Protein AF-A0A161MQ52-F1 (afdb_monomer)

Radius of gyration: 21.61 Å; Cα contacts (8 Å, |Δi|>4): 75; chains: 1; bounding box: 38×45×56 Å

Structure (mmCIF, N/CA/C/O backbone):
data_AF-A0A161MQ52-F1
#
_entry.id   AF-A0A161MQ52-F1
#
loop_
_atom_site.group_PDB
_atom_site.id
_atom_site.type_symbol
_atom_site.label_atom_id
_atom_site.label_alt_id
_atom_site.label_comp_id
_atom_site.label_asym_id
_atom_site.label_entity_id
_atom_site.label_seq_id
_atom_site.pdbx_PDB_ins_code
_atom_site.Cartn_x
_atom_site.Cartn_y
_atom_site.Cartn_z
_atom_site.occupancy
_atom_site.B_iso_or_equiv
_atom_site.auth_seq_id
_atom_site.auth_comp_id
_atom_site.auth_asym_id
_atom_site.auth_atom_id
_atom_site.pdbx_PDB_model_num
ATOM 1 N N . ILE A 1 1 ? -13.058 -2.130 0.588 1.00 92.75 1 ILE A N 1
ATOM 2 C CA . ILE A 1 1 ? -12.353 -2.528 1.833 1.00 92.75 1 ILE A CA 1
ATOM 3 C C . ILE A 1 1 ? -13.067 -1.814 2.956 1.00 92.75 1 ILE A C 1
ATOM 5 O O . ILE A 1 1 ? -13.230 -0.607 2.853 1.00 92.75 1 ILE A O 1
ATOM 9 N N . GLU A 1 2 ? -13.525 -2.539 3.969 1.00 89.69 2 GLU A N 1
ATOM 10 C CA . GLU A 1 2 ? -14.361 -1.979 5.031 1.00 89.69 2 GLU A CA 1
ATOM 11 C C . GLU A 1 2 ? -13.867 -2.463 6.393 1.00 89.69 2 GLU A C 1
ATOM 13 O O . GLU A 1 2 ? -13.388 -3.590 6.528 1.00 89.69 2 GLU A O 1
ATOM 18 N N . ILE A 1 3 ? -13.974 -1.600 7.402 1.00 88.62 3 ILE A N 1
ATOM 19 C CA . ILE A 1 3 ? -13.726 -1.951 8.800 1.00 88.62 3 ILE A CA 1
ATOM 20 C C . ILE A 1 3 ? -15.089 -1.999 9.476 1.00 88.62 3 ILE A C 1
ATOM 22 O O . ILE A 1 3 ? -15.755 -0.973 9.571 1.00 88.62 3 ILE A O 1
ATOM 26 N N . ILE A 1 4 ? -15.494 -3.177 9.953 1.00 90.00 4 ILE A N 1
ATOM 27 C CA . ILE A 1 4 ? -16.795 -3.383 10.598 1.00 90.00 4 ILE A CA 1
ATOM 28 C C . ILE A 1 4 ? -16.659 -3.131 12.106 1.00 90.00 4 ILE A C 1
ATOM 30 O O . ILE A 1 4 ? -16.078 -3.968 12.800 1.00 90.00 4 ILE A O 1
ATOM 34 N N . PRO A 1 5 ? -17.200 -2.028 12.666 1.00 84.31 5 PRO A N 1
ATOM 35 C CA . PRO A 1 5 ? -16.958 -1.667 14.067 1.00 84.31 5 PRO A CA 1
ATOM 36 C C . PRO A 1 5 ? -17.545 -2.659 15.079 1.00 84.31 5 PRO A C 1
ATOM 38 O O . PRO A 1 5 ? -17.111 -2.697 16.229 1.00 84.31 5 PRO A O 1
ATOM 41 N N . CYS A 1 6 ? -18.536 -3.456 14.672 1.00 85.12 6 CYS A N 1
ATOM 42 C CA . CYS A 1 6 ? -19.177 -4.461 15.519 1.00 85.12 6 CYS A CA 1
ATOM 43 C C . CYS A 1 6 ? -18.360 -5.758 15.636 1.00 85.12 6 CYS A C 1
ATOM 45 O O . CYS A 1 6 ? -18.495 -6.468 16.628 1.00 85.12 6 CYS A O 1
ATOM 47 N N . ALA A 1 7 ? -17.491 -6.059 14.667 1.00 90.81 7 ALA A N 1
ATOM 48 C CA . ALA A 1 7 ? -16.627 -7.232 14.712 1.00 90.81 7 ALA A CA 1
ATOM 49 C C . ALA A 1 7 ? -15.360 -6.910 15.520 1.00 90.81 7 ALA A C 1
ATOM 51 O O . ALA A 1 7 ? -14.545 -6.078 15.121 1.00 90.81 7 ALA A O 1
ATOM 52 N N . ARG A 1 8 ? -15.191 -7.550 16.683 1.00 88.12 8 ARG A N 1
ATOM 53 C CA . ARG A 1 8 ? -14.065 -7.294 17.595 1.00 88.12 8 ARG A CA 1
ATOM 54 C C . ARG A 1 8 ? -13.140 -8.505 17.651 1.00 88.12 8 ARG A C 1
ATOM 56 O O . ARG A 1 8 ? -13.534 -9.564 18.123 1.00 88.12 8 ARG A O 1
ATOM 63 N N . ILE A 1 9 ? -11.901 -8.326 17.197 1.00 90.44 9 ILE A N 1
ATOM 64 C CA . ILE A 1 9 ? -10.832 -9.326 17.278 1.00 90.44 9 ILE A CA 1
ATOM 65 C C . ILE A 1 9 ? -9.638 -8.667 17.969 1.00 90.44 9 ILE A C 1
ATOM 67 O O . ILE A 1 9 ? -9.172 -7.611 17.539 1.00 90.44 9 ILE A O 1
ATOM 71 N N . GLY A 1 10 ? -9.158 -9.272 19.055 1.00 89.00 10 GLY A N 1
ATOM 72 C CA . GLY A 1 10 ? -7.943 -8.828 19.735 1.00 89.00 10 GLY A CA 1
ATOM 73 C C . GLY A 1 10 ? -6.694 -9.297 18.989 1.00 89.00 10 GLY A C 1
ATOM 74 O O . GLY A 1 10 ? -6.603 -10.459 18.605 1.00 89.00 10 GLY A O 1
ATOM 75 N N . HIS A 1 11 ? -5.716 -8.410 18.811 1.00 86.50 11 HIS A N 1
ATOM 76 C CA . HIS A 1 11 ? -4.410 -8.736 18.239 1.00 86.50 11 HIS A CA 1
ATOM 77 C C . HIS A 1 11 ? -3.298 -8.267 19.182 1.00 86.50 11 HIS A C 1
ATOM 79 O O . HIS A 1 11 ? -3.272 -7.104 19.590 1.00 86.50 11 HIS A O 1
ATOM 85 N N . VAL A 1 12 ? -2.358 -9.157 19.512 1.00 86.62 12 VAL A N 1
ATOM 86 C CA . VAL A 1 12 ? -1.182 -8.811 20.322 1.00 86.62 12 VAL A CA 1
ATOM 87 C C . VAL A 1 12 ? -0.126 -8.191 19.412 1.00 86.62 12 VAL A C 1
ATOM 89 O O . VAL A 1 12 ? 0.614 -8.888 18.716 1.00 86.62 12 VAL A O 1
ATOM 92 N N . PHE A 1 13 ? -0.066 -6.860 19.398 1.00 85.25 13 PHE A N 1
ATOM 93 C CA . PHE A 1 13 ? 0.927 -6.128 18.618 1.00 85.25 13 PHE A CA 1
ATOM 94 C C . PHE A 1 13 ? 2.338 -6.345 19.170 1.00 85.25 13 PHE A C 1
ATOM 96 O O . PHE A 1 13 ? 2.601 -6.126 20.350 1.00 85.25 13 PHE A O 1
ATOM 103 N N . ARG A 1 14 ? 3.262 -6.734 18.288 1.00 83.31 14 ARG A N 1
ATOM 104 C CA . ARG A 1 14 ? 4.681 -6.939 18.605 1.00 83.31 14 ARG A CA 1
ATOM 105 C C . ARG A 1 14 ? 5.518 -5.831 17.975 1.00 83.31 14 ARG A C 1
ATOM 107 O O . ARG A 1 14 ? 5.225 -5.392 16.866 1.00 83.31 14 ARG A O 1
ATOM 114 N N . LYS A 1 15 ? 6.590 -5.407 18.652 1.00 81.75 15 LYS A N 1
ATOM 115 C CA . LYS A 1 15 ? 7.526 -4.397 18.117 1.00 81.75 15 LYS A CA 1
ATOM 116 C C . LYS A 1 15 ? 8.450 -4.946 17.029 1.00 81.75 15 LYS A C 1
ATOM 118 O O . LYS A 1 15 ? 8.926 -4.185 16.193 1.00 81.75 15 LYS A O 1
ATOM 123 N N . ARG A 1 16 ? 8.758 -6.245 17.073 1.00 79.75 16 ARG A N 1
ATOM 124 C CA . ARG A 1 16 ? 9.707 -6.913 16.174 1.00 79.75 16 ARG A CA 1
ATOM 125 C C . ARG A 1 16 ? 9.138 -8.241 15.697 1.00 79.75 16 ARG A C 1
ATOM 127 O O . ARG A 1 16 ? 8.288 -8.837 16.363 1.00 79.75 16 ARG A O 1
ATOM 134 N N . ARG A 1 17 ? 9.607 -8.695 14.535 1.00 79.12 17 ARG A N 1
ATOM 135 C CA . ARG A 1 17 ? 9.250 -10.014 14.008 1.00 79.12 17 ARG A CA 1
ATOM 136 C C . ARG A 1 17 ? 9.926 -11.085 14.866 1.00 79.12 17 ARG A C 1
ATOM 138 O O . ARG A 1 17 ? 11.120 -10.957 15.118 1.00 79.12 17 ARG A O 1
ATOM 145 N N . PRO A 1 18 ? 9.191 -12.117 15.306 1.00 80.94 18 PRO A N 1
ATOM 146 C CA . PRO A 1 18 ? 9.767 -13.224 16.070 1.00 80.94 18 PRO A CA 1
ATOM 147 C C . PRO A 1 18 ? 10.621 -14.160 15.200 1.00 80.94 18 PRO A C 1
ATOM 149 O O . PRO A 1 18 ? 11.423 -14.915 15.733 1.00 80.94 18 PRO A O 1
ATOM 152 N N . TYR A 1 19 ? 10.443 -14.108 13.876 1.00 80.81 19 TYR A N 1
ATOM 153 C CA . TYR A 1 19 ? 11.144 -14.942 12.904 1.00 80.81 19 TYR A CA 1
ATOM 154 C C . TYR A 1 19 ? 11.882 -14.064 11.895 1.00 80.81 19 TYR A C 1
ATOM 156 O O . TYR A 1 19 ? 11.367 -13.020 11.476 1.00 80.81 19 TYR A O 1
ATOM 164 N N . GLY A 1 20 ? 13.082 -14.503 11.523 1.00 74.44 20 GLY A N 1
ATOM 165 C CA . GLY A 1 20 ? 13.840 -13.942 10.412 1.00 74.44 20 GLY A CA 1
ATOM 166 C C . GLY A 1 20 ? 13.339 -14.456 9.064 1.00 74.44 20 GLY A C 1
ATOM 167 O O . GLY A 1 20 ? 12.480 -15.336 8.991 1.00 74.44 20 GLY A O 1
ATOM 168 N N . SER A 1 21 ? 13.890 -13.896 7.992 1.00 75.56 21 SER A N 1
ATOM 169 C CA . SER A 1 21 ? 13.756 -14.496 6.668 1.00 75.56 21 SER A CA 1
ATOM 170 C C . SER A 1 21 ? 14.550 -15.807 6.624 1.00 75.56 21 SER A C 1
ATOM 172 O O . SER A 1 21 ? 15.673 -15.803 7.135 1.00 75.56 21 SER A O 1
ATOM 174 N N . PRO A 1 22 ? 14.014 -16.895 6.036 1.00 70.38 22 PRO A N 1
ATOM 175 C CA . PRO A 1 22 ? 14.711 -18.181 5.939 1.00 70.38 22 PRO A CA 1
ATOM 176 C C . PRO A 1 22 ? 16.134 -18.061 5.377 1.00 70.38 22 PRO A C 1
ATOM 178 O O . PRO A 1 22 ? 17.043 -18.706 5.885 1.00 70.38 22 PRO A O 1
ATOM 181 N N . ASP A 1 23 ? 16.325 -17.159 4.409 1.00 75.75 23 ASP A N 1
ATOM 182 C CA . ASP A 1 23 ? 17.585 -16.973 3.678 1.00 75.75 23 ASP A CA 1
ATOM 183 C C . ASP A 1 23 ? 18.305 -15.661 4.043 1.00 75.75 23 ASP A C 1
ATOM 185 O O . ASP A 1 23 ? 19.198 -15.208 3.332 1.00 75.75 23 ASP A O 1
ATOM 189 N N . GLY A 1 24 ? 17.871 -14.973 5.107 1.00 71.94 24 GLY A N 1
ATOM 190 C CA . GLY A 1 24 ? 18.387 -13.643 5.466 1.00 71.94 24 GLY A CA 1
ATOM 191 C C . GLY A 1 24 ? 17.983 -12.515 4.503 1.00 71.94 24 GLY A C 1
ATOM 192 O O . GLY A 1 24 ? 18.325 -11.360 4.740 1.00 71.94 24 GLY A O 1
ATOM 193 N N . GLU A 1 25 ? 17.219 -12.822 3.451 1.00 75.19 25 GLU A N 1
ATOM 194 C CA . GLU A 1 25 ? 16.719 -11.845 2.481 1.00 75.19 25 GLU A CA 1
ATOM 195 C C . GLU A 1 25 ? 15.745 -10.846 3.127 1.00 75.19 25 GLU A C 1
ATOM 197 O O . GLU A 1 25 ? 14.879 -11.230 3.923 1.00 75.19 25 GLU A O 1
ATOM 202 N N . ASP A 1 26 ? 15.807 -9.571 2.727 1.00 82.56 26 ASP A N 1
ATOM 203 C CA . ASP A 1 26 ? 14.778 -8.590 3.075 1.00 82.56 26 ASP A CA 1
ATOM 204 C C . ASP A 1 26 ? 13.468 -8.868 2.315 1.00 82.56 26 ASP A C 1
ATOM 206 O O . ASP A 1 26 ? 13.116 -8.251 1.304 1.00 82.56 26 ASP A O 1
ATOM 210 N N . THR A 1 27 ? 12.707 -9.822 2.850 1.00 87.50 27 THR A N 1
ATOM 211 C CA . THR A 1 27 ? 11.386 -10.203 2.337 1.00 87.50 27 THR A CA 1
ATOM 212 C C . THR A 1 27 ? 10.404 -9.037 2.321 1.00 87.50 27 THR A C 1
ATOM 214 O O . THR A 1 27 ? 9.451 -9.056 1.542 1.00 87.50 27 THR A O 1
ATOM 217 N N . MET A 1 28 ? 10.605 -8.009 3.149 1.00 88.69 28 MET A N 1
ATOM 218 C CA . MET A 1 28 ? 9.714 -6.858 3.181 1.00 88.69 28 MET A CA 1
ATOM 219 C C . MET A 1 28 ? 9.921 -5.957 1.984 1.00 88.69 28 MET A C 1
ATOM 2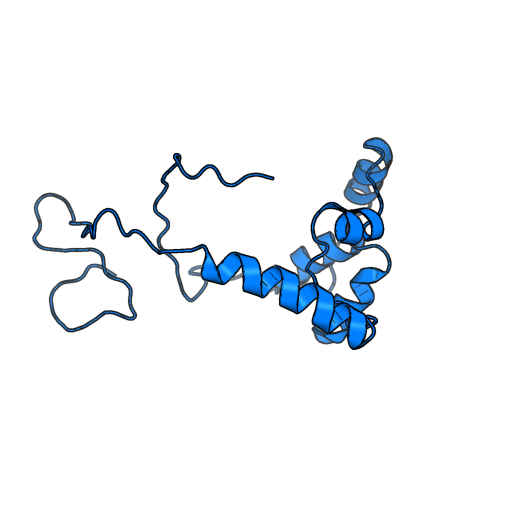21 O O . MET A 1 28 ? 8.933 -5.604 1.333 1.00 88.69 28 MET A O 1
ATOM 225 N N . ILE A 1 29 ? 11.170 -5.626 1.663 1.00 91.75 29 ILE A N 1
ATOM 226 C CA . ILE A 1 29 ? 11.477 -4.858 0.456 1.00 91.75 29 ILE A CA 1
ATOM 227 C C . ILE A 1 29 ? 11.065 -5.667 -0.772 1.00 91.75 29 ILE A C 1
ATOM 229 O O . ILE A 1 29 ? 10.316 -5.156 -1.606 1.00 91.75 29 ILE A O 1
ATOM 233 N N . ARG A 1 30 ? 11.420 -6.958 -0.830 1.00 92.62 30 ARG A N 1
ATOM 234 C CA . ARG A 1 30 ? 11.041 -7.836 -1.945 1.00 92.62 30 ARG A CA 1
ATOM 235 C C . ARG A 1 30 ? 9.536 -7.835 -2.208 1.00 92.62 30 ARG A C 1
ATOM 237 O O . ARG A 1 30 ? 9.092 -7.598 -3.331 1.00 92.62 30 ARG A O 1
ATOM 244 N N . ASN A 1 31 ? 8.732 -8.081 -1.176 1.00 93.69 31 ASN A N 1
ATOM 245 C CA . ASN A 1 31 ? 7.277 -8.139 -1.317 1.00 93.69 31 ASN A CA 1
ATOM 246 C C . ASN A 1 31 ? 6.671 -6.769 -1.647 1.00 93.69 31 ASN A C 1
ATOM 248 O O . ASN A 1 31 ? 5.740 -6.694 -2.449 1.00 93.69 31 ASN A O 1
ATOM 252 N N . SER A 1 32 ? 7.221 -5.691 -1.084 1.00 95.44 32 SER A N 1
ATOM 253 C CA . SER A 1 32 ? 6.778 -4.323 -1.384 1.00 95.44 32 SER A CA 1
ATOM 254 C C . SER A 1 32 ? 7.031 -3.964 -2.848 1.00 95.44 32 SER A C 1
ATOM 256 O O . SER A 1 32 ? 6.143 -3.421 -3.502 1.00 95.44 32 SER A O 1
ATOM 258 N N . LEU A 1 33 ? 8.188 -4.345 -3.397 1.00 96.38 33 LEU A N 1
ATOM 259 C CA . LEU A 1 33 ? 8.515 -4.141 -4.809 1.00 96.38 33 LEU A CA 1
ATOM 260 C C . LEU A 1 33 ? 7.554 -4.883 -5.731 1.00 96.38 33 LEU A C 1
ATOM 262 O O . LEU A 1 33 ? 7.048 -4.297 -6.685 1.00 96.38 33 LEU A O 1
ATOM 266 N N . ARG A 1 34 ? 7.227 -6.142 -5.420 1.00 96.94 34 ARG A N 1
ATOM 267 C CA . ARG A 1 34 ? 6.245 -6.914 -6.201 1.00 96.94 34 ARG A CA 1
ATOM 268 C C . ARG A 1 34 ? 4.893 -6.203 -6.269 1.00 96.9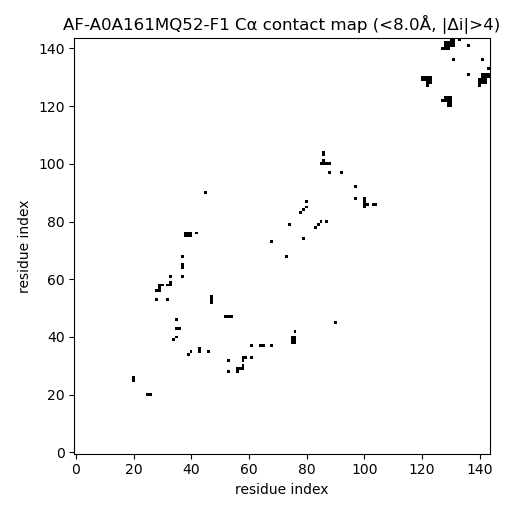4 34 ARG A C 1
ATOM 270 O O . ARG A 1 34 ? 4.263 -6.198 -7.321 1.00 96.94 34 ARG A O 1
ATOM 277 N N . VAL A 1 35 ? 4.455 -5.574 -5.178 1.00 97.56 35 VAL A N 1
ATOM 278 C CA . VAL A 1 35 ? 3.226 -4.767 -5.171 1.00 97.56 35 VAL A CA 1
ATOM 279 C C . VAL A 1 35 ? 3.408 -3.485 -5.984 1.00 97.56 35 VAL A C 1
ATOM 281 O O . VAL A 1 35 ? 2.568 -3.188 -6.831 1.00 97.56 35 VAL A O 1
ATOM 284 N N . ALA A 1 36 ? 4.505 -2.756 -5.773 1.00 97.19 36 ALA A N 1
ATOM 285 C CA . ALA A 1 36 ? 4.772 -1.490 -6.448 1.00 97.19 36 ALA A CA 1
ATOM 286 C C . ALA A 1 36 ? 4.816 -1.641 -7.976 1.00 97.19 36 ALA A C 1
ATOM 288 O O . ALA A 1 36 ? 4.154 -0.888 -8.690 1.00 97.19 36 ALA A O 1
ATOM 289 N N . TYR A 1 37 ? 5.527 -2.651 -8.483 1.00 97.06 37 TYR A N 1
ATOM 290 C CA . TYR A 1 37 ? 5.621 -2.909 -9.920 1.00 97.06 37 TYR A CA 1
ATOM 291 C C . TYR A 1 37 ? 4.302 -3.375 -10.544 1.00 97.06 37 TYR A C 1
ATOM 293 O O . TYR A 1 37 ? 4.042 -3.057 -11.703 1.00 97.06 37 TYR A O 1
ATOM 301 N N . VAL A 1 38 ? 3.461 -4.102 -9.803 1.00 98.12 38 VAL A N 1
ATOM 302 C CA . VAL A 1 38 ? 2.191 -4.617 -10.337 1.00 98.12 38 VAL A CA 1
ATOM 303 C C . VAL A 1 38 ? 1.076 -3.578 -10.268 1.00 98.12 38 VAL A C 1
ATOM 305 O O . VAL A 1 38 ? 0.263 -3.534 -11.187 1.00 98.12 38 VAL A O 1
ATOM 308 N N . TRP A 1 39 ? 1.011 -2.760 -9.212 1.00 98.19 39 TRP A N 1
ATOM 309 C CA . TRP A 1 39 ? -0.185 -1.970 -8.891 1.00 98.19 39 TRP A CA 1
ATOM 310 C C . TRP A 1 39 ? 0.005 -0.455 -8.896 1.00 98.19 39 TRP A C 1
ATOM 312 O O . TRP A 1 39 ? -0.987 0.242 -9.062 1.00 98.19 39 TRP A O 1
ATOM 322 N N . MET A 1 40 ? 1.222 0.069 -8.708 1.00 97.38 40 MET A N 1
ATOM 323 C CA . MET A 1 40 ? 1.434 1.510 -8.476 1.00 97.38 40 MET A CA 1
ATOM 324 C C . MET A 1 40 ? 1.762 2.323 -9.736 1.00 97.38 40 MET A C 1
ATOM 326 O O . MET A 1 40 ? 2.008 3.523 -9.628 1.00 97.38 40 MET A O 1
ATOM 330 N N . ASP A 1 41 ? 1.770 1.712 -10.923 1.00 97.31 41 ASP A N 1
ATOM 331 C CA . ASP A 1 41 ? 2.024 2.385 -12.208 1.00 97.31 41 ASP A CA 1
ATOM 332 C C . ASP A 1 41 ? 3.261 3.305 -12.150 1.00 97.31 41 ASP A C 1
ATOM 334 O O . ASP A 1 41 ? 4.336 2.860 -11.737 1.00 97.31 41 ASP A O 1
ATOM 338 N N . ASP A 1 42 ? 3.136 4.578 -12.531 1.00 96.19 42 ASP A N 1
ATOM 339 C CA . ASP A 1 42 ? 4.222 5.568 -12.470 1.00 96.19 42 ASP A CA 1
ATOM 340 C C . ASP A 1 42 ? 4.420 6.165 -11.071 1.00 96.19 42 ASP A C 1
ATOM 342 O O . ASP A 1 42 ? 5.447 6.783 -10.789 1.00 96.19 42 ASP A O 1
ATOM 346 N N . PHE A 1 43 ? 3.473 5.954 -10.154 1.00 96.38 43 PHE A N 1
ATOM 347 C CA . PHE A 1 43 ? 3.548 6.455 -8.780 1.00 96.38 43 PHE A CA 1
ATOM 348 C C . PHE A 1 43 ? 4.549 5.671 -7.928 1.00 96.38 43 PHE A C 1
ATOM 350 O O . PHE A 1 43 ? 4.982 6.171 -6.888 1.00 96.38 43 PHE A O 1
ATOM 357 N N . LYS A 1 44 ? 5.008 4.498 -8.390 1.00 95.62 44 LYS A N 1
ATOM 358 C CA . LYS A 1 44 ? 6.114 3.762 -7.754 1.00 95.62 44 LYS A CA 1
ATOM 359 C C . LYS A 1 44 ? 7.399 4.591 -7.644 1.00 95.62 44 LYS A C 1
ATOM 361 O O . LYS A 1 44 ? 8.181 4.357 -6.732 1.00 95.62 44 LYS A O 1
ATOM 366 N N . LYS A 1 45 ? 7.597 5.615 -8.486 1.00 95.19 45 LYS A N 1
ATOM 367 C CA . LYS A 1 45 ? 8.728 6.553 -8.357 1.00 95.19 45 LYS A CA 1
ATOM 368 C C . LYS A 1 45 ? 8.793 7.212 -6.974 1.00 95.19 45 LYS A C 1
ATOM 370 O O . LYS A 1 45 ? 9.877 7.399 -6.439 1.00 95.19 45 LYS A O 1
ATOM 375 N N . TYR A 1 46 ? 7.641 7.506 -6.364 1.00 94.44 46 TYR A N 1
ATOM 376 C CA . TYR A 1 46 ? 7.587 8.090 -5.022 1.00 94.44 46 TYR A CA 1
ATOM 377 C C . TYR A 1 46 ? 8.015 7.092 -3.947 1.00 94.44 46 TYR A C 1
ATOM 379 O O . TYR A 1 46 ? 8.597 7.492 -2.944 1.00 94.44 46 TYR A O 1
ATOM 387 N N . TYR A 1 47 ? 7.775 5.796 -4.165 1.00 94.19 47 TYR A N 1
ATOM 388 C CA . TYR A 1 47 ? 8.292 4.751 -3.288 1.00 94.19 47 TYR A CA 1
ATOM 389 C C . TYR A 1 47 ? 9.825 4.702 -3.345 1.00 94.19 47 TYR A C 1
ATOM 391 O O . TYR A 1 47 ? 10.465 4.755 -2.299 1.00 94.19 47 TYR A O 1
ATOM 399 N N . PHE A 1 48 ? 10.414 4.708 -4.545 1.00 94.56 48 PHE A N 1
ATOM 400 C CA . PHE A 1 48 ? 11.873 4.693 -4.717 1.00 94.56 48 PHE A CA 1
ATOM 401 C C . PHE A 1 48 ? 12.561 5.961 -4.198 1.00 94.56 48 PHE A C 1
ATOM 403 O O . PHE A 1 48 ? 13.618 5.870 -3.588 1.00 94.56 48 PHE A O 1
ATOM 410 N N . GLN A 1 49 ? 11.928 7.132 -4.307 1.00 93.56 49 GLN A N 1
ATOM 411 C CA . GLN A 1 49 ? 12.446 8.363 -3.690 1.00 93.56 49 GLN A CA 1
ATOM 412 C C . GLN A 1 49 ? 12.576 8.265 -2.163 1.00 93.56 49 GLN A C 1
ATOM 414 O O . GLN A 1 49 ? 13.470 8.873 -1.583 1.00 93.56 49 GLN A O 1
ATOM 419 N N . GLN A 1 50 ? 11.677 7.527 -1.505 1.00 91.75 50 GLN A N 1
ATOM 420 C CA . GLN A 1 50 ? 11.708 7.320 -0.052 1.00 91.75 50 GLN A CA 1
ATOM 421 C C . GLN A 1 50 ? 12.574 6.124 0.355 1.00 91.75 50 GLN A C 1
ATOM 423 O O . GLN A 1 50 ? 13.020 6.050 1.498 1.00 91.75 50 GLN A O 1
ATOM 428 N N . ARG A 1 51 ? 12.765 5.169 -0.561 1.00 91.62 51 ARG A N 1
ATOM 429 C CA . ARG A 1 51 ? 13.513 3.925 -0.362 1.00 91.62 51 ARG A CA 1
ATOM 430 C C . ARG A 1 51 ? 14.470 3.664 -1.532 1.00 91.62 51 ARG A C 1
ATOM 432 O O . ARG A 1 51 ? 14.239 2.711 -2.283 1.00 91.62 51 ARG A O 1
ATOM 439 N N . PRO A 1 52 ? 15.526 4.479 -1.715 1.00 92.44 52 PRO A N 1
ATOM 440 C CA . PRO A 1 52 ? 16.468 4.301 -2.822 1.00 92.44 52 PRO A CA 1
ATOM 441 C C . PRO A 1 52 ? 17.160 2.933 -2.791 1.00 92.44 52 PRO A C 1
ATOM 443 O O . PRO A 1 52 ? 17.488 2.370 -3.832 1.00 92.44 52 PRO A O 1
ATOM 446 N N . GLU A 1 53 ? 17.325 2.345 -1.600 1.00 90.12 53 GLU A N 1
ATOM 447 C CA . GLU A 1 53 ? 17.892 1.008 -1.419 1.00 90.12 53 GLU A CA 1
ATOM 448 C C . GLU A 1 53 ? 17.095 -0.091 -2.140 1.00 90.12 53 GLU A C 1
ATOM 450 O O . GLU A 1 53 ? 17.646 -1.141 -2.466 1.00 90.12 53 GLU A O 1
ATOM 455 N N . ALA A 1 54 ? 15.811 0.147 -2.422 1.00 91.69 54 ALA A N 1
ATOM 456 C CA . ALA A 1 54 ? 14.927 -0.826 -3.046 1.00 91.69 54 ALA A CA 1
ATOM 457 C C . ALA A 1 54 ? 15.115 -0.939 -4.571 1.00 91.69 54 ALA A C 1
ATOM 459 O O . ALA A 1 54 ? 14.634 -1.904 -5.160 1.00 91.69 54 ALA A O 1
ATOM 460 N N . GLU A 1 55 ? 15.803 0.003 -5.226 1.00 90.00 55 GLU A N 1
ATOM 461 C CA . GLU A 1 55 ? 15.998 -0.024 -6.687 1.00 90.00 55 GLU A CA 1
ATOM 462 C C . GLU A 1 55 ? 16.809 -1.241 -7.152 1.00 90.00 55 GLU A C 1
ATOM 464 O O . GLU A 1 55 ? 16.527 -1.810 -8.205 1.00 90.00 55 GLU A O 1
ATOM 469 N N . ASN A 1 56 ? 17.770 -1.679 -6.335 1.00 88.38 56 ASN A N 1
ATOM 470 C CA . ASN A 1 56 ? 18.700 -2.761 -6.671 1.00 88.38 56 ASN A CA 1
ATOM 471 C C . ASN A 1 56 ? 18.278 -4.132 -6.118 1.00 88.38 56 ASN A C 1
ATOM 473 O O . ASN A 1 56 ? 19.029 -5.101 -6.224 1.00 88.38 56 ASN A O 1
ATOM 477 N N . VAL A 1 57 ? 17.099 -4.234 -5.499 1.00 91.12 57 VAL A N 1
ATOM 478 C CA . VAL A 1 57 ? 16.640 -5.482 -4.880 1.00 91.12 57 VAL A CA 1
ATOM 479 C C . VAL A 1 57 ? 15.901 -6.341 -5.901 1.00 91.12 57 VAL A C 1
ATOM 481 O O . VAL A 1 57 ? 14.935 -5.912 -6.535 1.00 91.12 57 VAL A O 1
ATOM 484 N N . PHE A 1 58 ? 16.329 -7.597 -6.029 1.00 91.88 58 PHE A N 1
ATOM 485 C CA . PHE A 1 58 ? 15.656 -8.574 -6.874 1.00 91.88 58 PHE A CA 1
ATOM 486 C C . PHE A 1 58 ? 14.279 -8.935 -6.302 1.00 91.88 58 PHE A C 1
ATOM 488 O O . PHE A 1 58 ? 14.147 -9.318 -5.142 1.00 91.88 58 PHE A O 1
ATOM 495 N N . TYR A 1 59 ? 13.237 -8.840 -7.130 1.00 93.69 59 TYR A N 1
ATOM 496 C CA . TYR A 1 59 ? 11.856 -9.101 -6.713 1.00 93.69 59 TYR A CA 1
ATOM 497 C C . TYR A 1 59 ? 11.199 -10.316 -7.376 1.00 93.69 59 TYR A C 1
ATOM 499 O O . TYR A 1 59 ? 10.048 -10.645 -7.061 1.00 93.69 59 TYR A O 1
ATOM 507 N N . GLY A 1 60 ? 11.942 -11.030 -8.225 1.00 94.75 60 GLY A N 1
ATOM 508 C CA . GLY A 1 60 ? 11.468 -12.206 -8.952 1.00 94.75 60 GLY A CA 1
ATOM 509 C C . GLY A 1 60 ? 10.460 -11.890 -10.056 1.00 94.75 60 GLY A C 1
ATOM 510 O O . GLY A 1 60 ? 10.093 -10.739 -10.284 1.00 94.75 60 GLY A O 1
ATOM 511 N N . ASP A 1 61 ? 9.970 -12.935 -10.723 1.00 97.19 61 ASP A N 1
ATOM 512 C CA . ASP A 1 61 ?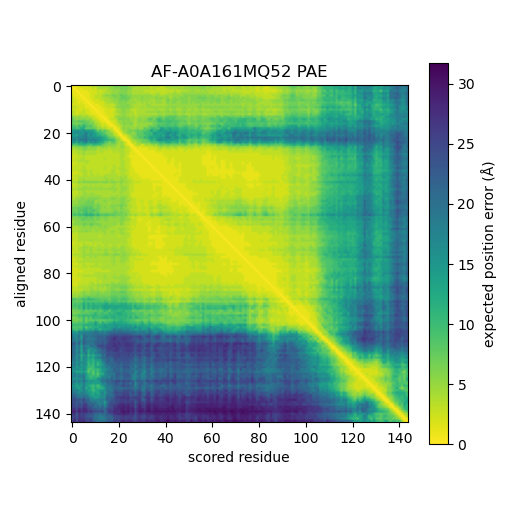 8.982 -12.787 -11.792 1.00 97.19 61 ASP A CA 1
ATOM 513 C C . ASP A 1 61 ? 7.603 -12.358 -11.249 1.00 97.19 61 ASP A C 1
ATOM 515 O O . ASP A 1 61 ? 7.103 -12.861 -10.230 1.00 97.19 61 ASP A O 1
ATOM 519 N N . ILE A 1 62 ? 6.991 -11.397 -11.939 1.00 98.00 62 ILE A N 1
ATOM 520 C CA . ILE A 1 62 ? 5.665 -10.836 -11.648 1.00 98.00 62 ILE A CA 1
ATOM 521 C C . ILE A 1 62 ? 4.708 -10.948 -12.841 1.00 98.00 62 ILE A C 1
ATOM 523 O O . ILE A 1 62 ? 3.581 -10.459 -12.753 1.00 98.00 62 ILE A O 1
ATOM 527 N N . SER A 1 63 ? 5.115 -11.603 -13.932 1.00 98.19 63 SER A N 1
ATOM 528 C CA . SER A 1 63 ? 4.359 -11.674 -15.188 1.00 98.19 63 SER A CA 1
ATOM 529 C C . SER A 1 63 ? 2.927 -12.168 -14.977 1.00 98.19 63 SER A C 1
ATOM 531 O O . SER A 1 63 ? 1.980 -11.505 -15.398 1.00 98.19 63 SER A O 1
ATOM 533 N N . SER A 1 64 ? 2.744 -13.237 -14.192 1.00 98.25 64 SER A N 1
ATOM 534 C CA . SER A 1 64 ? 1.410 -13.771 -13.864 1.00 98.25 64 SER A CA 1
ATOM 535 C C . SER A 1 64 ? 0.514 -12.787 -13.099 1.00 98.25 64 SER A C 1
ATOM 537 O O . SER A 1 64 ? -0.709 -12.842 -13.199 1.00 98.25 64 SER A O 1
ATOM 539 N N . ARG A 1 65 ? 1.095 -11.880 -12.301 1.00 98.38 65 ARG A N 1
ATOM 540 C CA . ARG A 1 65 ? 0.340 -10.858 -11.557 1.00 98.38 65 ARG A CA 1
ATOM 541 C C . ARG A 1 65 ? -0.044 -9.687 -12.454 1.00 98.38 65 ARG A C 1
ATOM 543 O O . ARG A 1 65 ? -1.148 -9.166 -12.325 1.00 98.38 65 ARG A O 1
ATOM 550 N N . VAL A 1 66 ? 0.841 -9.304 -13.372 1.00 98.06 66 VAL A N 1
ATOM 551 C CA . VAL A 1 66 ? 0.553 -8.285 -14.388 1.00 98.06 66 VAL A CA 1
ATOM 552 C C . VAL A 1 66 ? -0.546 -8.774 -15.333 1.00 98.06 66 VAL A C 1
ATOM 554 O O . VAL A 1 66 ? -1.477 -8.028 -15.626 1.00 98.06 66 VAL A O 1
ATOM 557 N N . GLU A 1 67 ? -0.487 -10.033 -15.763 1.00 98.38 67 GLU A N 1
ATOM 558 C CA . GLU A 1 67 ? -1.531 -10.650 -16.582 1.00 98.38 67 GLU A CA 1
ATOM 559 C C . GLU A 1 67 ? -2.872 -10.719 -15.846 1.00 98.38 67 GLU A C 1
ATOM 561 O O . GLU A 1 67 ? -3.890 -10.320 -16.405 1.00 98.38 67 GLU A O 1
ATOM 566 N N . LEU A 1 68 ? -2.871 -11.110 -14.567 1.00 98.50 68 LEU A N 1
ATOM 567 C CA . LEU A 1 68 ? -4.077 -11.090 -13.735 1.00 98.50 68 LEU A CA 1
ATOM 568 C C . LEU A 1 68 ? -4.700 -9.688 -13.648 1.00 98.50 68 LEU A C 1
ATOM 570 O O . LEU A 1 68 ? -5.914 -9.535 -13.750 1.00 98.50 68 LEU A O 1
ATOM 574 N N . ARG A 1 69 ? -3.880 -8.645 -13.472 1.00 98.31 69 ARG A N 1
ATOM 575 C CA . ARG A 1 69 ? -4.372 -7.261 -13.438 1.00 98.31 69 ARG A CA 1
ATOM 576 C C . ARG A 1 69 ? -5.049 -6.872 -14.757 1.00 98.31 69 ARG A C 1
ATOM 578 O O . ARG A 1 69 ? -6.063 -6.174 -14.738 1.00 98.31 69 ARG A O 1
ATOM 585 N N . ARG A 1 70 ? -4.500 -7.328 -15.890 1.00 97.94 70 ARG A N 1
ATOM 586 C CA . ARG A 1 70 ? -5.081 -7.104 -17.222 1.00 97.94 70 ARG A CA 1
ATOM 587 C C . ARG A 1 70 ? -6.381 -7.881 -17.406 1.00 97.94 70 ARG A C 1
ATOM 589 O O . ARG A 1 70 ? -7.366 -7.284 -17.822 1.00 97.94 70 ARG A O 1
ATOM 596 N N . SER A 1 71 ? -6.413 -9.169 -17.062 1.00 98.56 71 SER A N 1
ATOM 597 C CA . SER A 1 71 ? -7.602 -10.013 -17.249 1.00 98.56 71 SER A CA 1
ATOM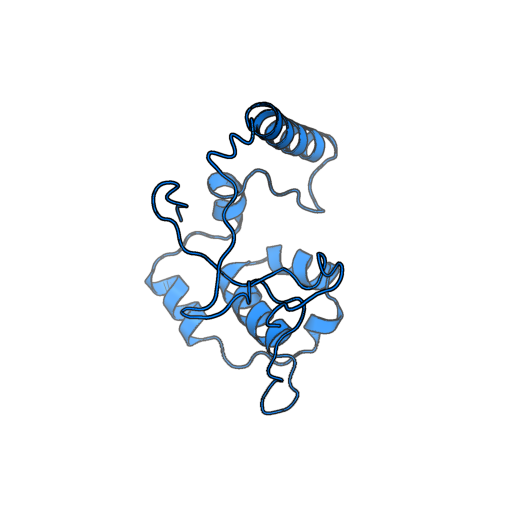 598 C C . SER A 1 71 ? -8.795 -9.552 -16.409 1.00 98.56 71 SER A C 1
ATOM 600 O O . SER A 1 71 ? -9.935 -9.636 -16.857 1.00 98.56 71 SER A O 1
ATOM 602 N N . LEU A 1 72 ? -8.537 -8.993 -15.224 1.00 98.56 72 LEU A N 1
ATOM 603 C CA . LEU A 1 72 ? -9.558 -8.400 -14.358 1.00 98.56 72 LEU A CA 1
ATOM 604 C C . LEU A 1 72 ? -9.957 -6.968 -14.753 1.00 98.56 72 LEU A C 1
ATOM 606 O O . LEU A 1 72 ? -10.781 -6.367 -14.065 1.00 98.56 72 LEU A O 1
ATOM 610 N N . ASN A 1 73 ? -9.385 -6.403 -15.825 1.00 98.00 73 ASN A N 1
ATOM 611 C CA . ASN A 1 73 ? -9.634 -5.031 -16.281 1.00 98.00 73 ASN A CA 1
ATOM 612 C C . ASN A 1 73 ? -9.526 -3.993 -15.145 1.00 98.00 73 ASN A C 1
ATOM 614 O O . ASN A 1 73 ? -10.367 -3.098 -15.001 1.00 98.00 73 ASN A O 1
ATOM 618 N N . CYS A 1 74 ? -8.501 -4.132 -14.297 1.00 98.31 74 CYS A N 1
ATOM 619 C CA . CYS A 1 74 ? -8.321 -3.255 -13.145 1.00 98.31 74 CYS A CA 1
ATOM 620 C C . CYS A 1 74 ? -8.083 -1.798 -13.568 1.00 98.31 74 CYS A C 1
ATOM 622 O O . CYS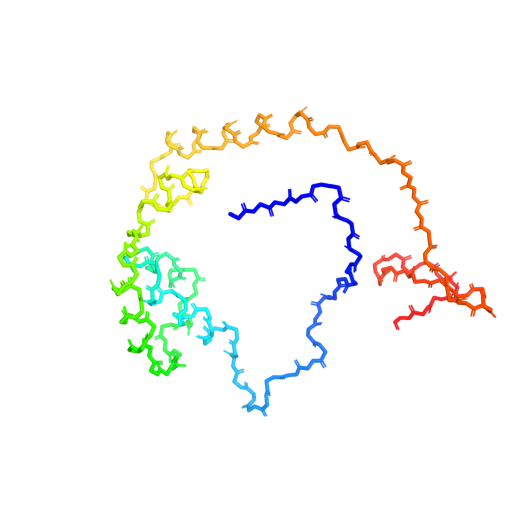 A 1 74 ? -7.427 -1.512 -14.570 1.00 98.31 74 CYS A O 1
ATOM 624 N N . LYS A 1 75 ? -8.564 -0.861 -12.746 1.00 98.25 75 LYS A N 1
ATOM 625 C CA . LYS A 1 75 ? -8.327 0.575 -12.932 1.00 98.25 75 LYS A CA 1
ATOM 626 C C . LYS A 1 75 ? -6.847 0.944 -12.686 1.00 98.25 75 LYS A C 1
ATOM 628 O O . LYS A 1 75 ? -6.136 0.210 -11.988 1.00 98.25 75 LYS A O 1
ATOM 633 N N . PRO A 1 76 ? -6.360 2.059 -13.264 1.00 98.12 76 PRO A N 1
ATOM 634 C CA . PRO A 1 76 ? -5.017 2.567 -12.984 1.00 98.12 76 PRO A CA 1
ATOM 635 C C . PRO A 1 76 ? -4.892 3.078 -11.542 1.00 98.12 76 PRO A C 1
ATOM 637 O O . PRO A 1 76 ? -5.888 3.383 -10.885 1.00 98.12 76 PRO A O 1
ATOM 640 N N . PHE A 1 77 ? -3.662 3.215 -11.051 1.00 98.12 77 PHE A N 1
ATOM 641 C CA . PHE A 1 77 ? -3.396 3.699 -9.696 1.00 98.12 77 PHE A CA 1
ATOM 642 C C . PHE A 1 77 ? -3.791 5.167 -9.496 1.00 98.12 77 PHE A C 1
ATOM 644 O O . PHE A 1 77 ? -4.177 5.550 -8.396 1.00 98.12 77 PHE A O 1
ATOM 651 N N . SER A 1 78 ? -3.769 5.984 -10.554 1.00 97.00 78 SER A N 1
ATOM 652 C CA . SER A 1 78 ? -4.302 7.354 -10.508 1.00 97.00 78 SER A CA 1
ATOM 653 C C . SER A 1 78 ? -5.768 7.372 -10.071 1.00 97.00 78 SER A C 1
ATOM 655 O O . SER A 1 78 ? -6.126 8.101 -9.152 1.00 97.00 78 SER A O 1
ATOM 657 N N . TRP A 1 79 ? -6.590 6.482 -10.637 1.00 97.81 79 TRP A N 1
ATOM 658 C CA . TRP A 1 79 ? -7.993 6.339 -10.250 1.00 97.81 79 TRP A CA 1
ATOM 659 C C . TRP A 1 79 ? -8.134 5.973 -8.768 1.00 97.81 79 TRP A C 1
ATOM 661 O O . TRP A 1 79 ? -8.999 6.515 -8.085 1.00 97.81 79 TRP A O 1
ATOM 671 N N . TYR A 1 80 ? -7.267 5.098 -8.246 1.00 97.62 80 TYR A N 1
ATOM 672 C CA . TYR A 1 80 ? -7.256 4.755 -6.821 1.00 97.62 80 TYR A CA 1
ATOM 673 C C . TYR A 1 80 ? -6.965 5.983 -5.946 1.00 97.62 80 TYR A C 1
ATOM 675 O O . TYR A 1 80 ? -7.664 6.212 -4.962 1.00 97.62 80 TYR A O 1
ATOM 683 N N . LEU A 1 81 ? -5.975 6.798 -6.314 1.00 95.44 81 LEU A N 1
ATOM 684 C CA . LEU A 1 81 ? -5.636 8.015 -5.573 1.00 95.44 81 LEU A CA 1
ATOM 685 C C . LEU A 1 81 ? -6.740 9.071 -5.643 1.00 95.44 81 LEU A C 1
ATOM 687 O O . LEU A 1 81 ? -6.948 9.785 -4.675 1.00 95.44 81 LEU A O 1
ATOM 691 N N . GLU A 1 82 ? -7.468 9.157 -6.750 1.00 94.25 82 GLU A N 1
ATOM 692 C CA . GLU A 1 82 ? -8.556 10.127 -6.912 1.00 94.25 82 GLU A CA 1
ATOM 693 C C . GLU A 1 82 ? -9.854 9.696 -6.214 1.00 94.25 82 GLU A C 1
ATOM 695 O O . GLU A 1 82 ? -10.577 10.542 -5.694 1.00 94.25 82 GLU A O 1
ATOM 700 N N . ASN A 1 83 ? -10.161 8.393 -6.196 1.00 95.44 83 ASN A N 1
ATOM 701 C CA . ASN A 1 83 ? -11.481 7.888 -5.792 1.00 95.44 83 ASN A CA 1
ATOM 702 C C . ASN A 1 83 ? -11.474 7.135 -4.459 1.00 95.44 83 ASN A C 1
ATOM 704 O O . ASN A 1 83 ? -12.491 7.111 -3.771 1.00 95.44 83 ASN A O 1
ATOM 708 N N . ILE A 1 84 ? -10.365 6.477 -4.111 1.00 95.31 84 ILE A N 1
ATOM 709 C CA . ILE A 1 84 ? -10.278 5.608 -2.928 1.00 95.31 84 ILE A CA 1
ATOM 710 C C . ILE A 1 84 ? -9.450 6.246 -1.817 1.00 95.31 84 ILE A C 1
ATOM 712 O O . ILE A 1 84 ? -9.799 6.079 -0.652 1.00 95.31 84 ILE A O 1
ATOM 716 N N . TYR A 1 85 ? -8.366 6.952 -2.156 1.00 94.12 85 TYR A N 1
ATOM 717 C CA . TYR A 1 85 ? -7.486 7.574 -1.161 1.00 94.12 85 TYR A CA 1
ATOM 718 C C . TYR A 1 85 ? -7.087 9.031 -1.499 1.00 94.12 85 TYR A C 1
ATOM 720 O O . TYR A 1 85 ? -5.891 9.337 -1.577 1.00 94.12 85 TYR A O 1
ATOM 728 N N . PRO A 1 86 ? -8.068 9.935 -1.713 1.00 91.06 86 PRO A N 1
ATOM 729 C CA . PRO A 1 86 ? -7.837 11.333 -2.107 1.00 91.06 86 PRO A CA 1
ATOM 730 C C . PRO A 1 86 ? -7.108 12.179 -1.060 1.00 91.06 86 PRO A C 1
ATOM 732 O O . PRO A 1 86 ? -6.460 13.170 -1.402 1.00 91.06 86 PRO A O 1
ATOM 735 N N . GLU A 1 87 ? -7.176 11.799 0.212 1.00 89.00 87 GLU A N 1
ATOM 736 C CA . GLU A 1 87 ? -6.482 12.469 1.309 1.00 89.00 87 GLU A CA 1
ATOM 737 C C . GLU A 1 87 ? -4.959 12.272 1.276 1.00 89.00 87 GLU A C 1
ATOM 739 O O . GLU A 1 87 ? -4.231 13.006 1.950 1.00 89.00 87 GLU A O 1
ATOM 744 N N . LEU A 1 88 ? -4.451 11.305 0.498 1.00 91.12 88 LEU A N 1
ATOM 745 C CA . LEU A 1 88 ? -3.018 11.073 0.390 1.00 91.12 88 LEU A CA 1
ATOM 746 C C . LEU A 1 88 ? -2.338 12.250 -0.313 1.00 91.12 88 LEU A C 1
ATOM 748 O O . LEU A 1 88 ? -2.595 12.552 -1.480 1.00 91.12 88 LEU A O 1
ATOM 752 N N . THR A 1 89 ? -1.416 12.892 0.393 1.00 91.25 89 THR A N 1
ATOM 753 C CA . THR A 1 89 ? -0.560 13.949 -0.148 1.00 91.25 89 THR A CA 1
ATOM 754 C C . THR A 1 89 ? 0.572 13.346 -0.973 1.00 91.25 89 THR A C 1
ATOM 756 O O . THR A 1 89 ? 1.339 12.526 -0.459 1.00 91.25 89 THR A O 1
ATOM 759 N N . LEU A 1 90 ? 0.713 13.770 -2.228 1.00 90.62 90 LEU A N 1
ATOM 760 C CA . LEU A 1 90 ? 1.822 13.359 -3.088 1.00 90.62 90 LEU A CA 1
ATOM 761 C C . LEU A 1 90 ? 2.928 14.423 -3.088 1.00 90.62 90 LEU A C 1
ATOM 763 O O . LEU A 1 90 ? 2.622 15.612 -3.016 1.00 90.62 90 LEU A O 1
ATOM 767 N N . PRO A 1 91 ? 4.207 14.042 -3.268 1.00 88.94 91 PRO A N 1
ATOM 768 C CA . PRO A 1 91 ? 5.299 15.011 -3.397 1.00 88.94 91 PRO A CA 1
ATOM 769 C C . PRO A 1 91 ? 5.144 15.993 -4.570 1.00 88.94 91 PRO A C 1
ATOM 771 O O . PRO A 1 91 ? 5.722 17.074 -4.545 1.00 88.94 91 PRO A O 1
ATOM 774 N N . SER A 1 92 ? 4.371 15.630 -5.599 1.00 88.00 92 SER A N 1
ATOM 775 C CA . SER A 1 92 ? 4.047 16.504 -6.734 1.00 88.00 92 SER A CA 1
ATOM 776 C C . SER A 1 92 ? 2.908 17.488 -6.473 1.00 88.00 92 SER A C 1
ATOM 778 O O . SER A 1 92 ? 2.641 18.331 -7.328 1.00 88.00 92 SER A O 1
ATOM 780 N N . ASP A 1 93 ? 2.195 17.366 -5.352 1.00 89.31 93 ASP A N 1
ATOM 781 C CA . ASP A 1 93 ? 1.043 18.217 -5.074 1.00 89.31 93 ASP A CA 1
ATOM 782 C C . ASP A 1 93 ? 1.484 19.655 -4.772 1.00 89.31 93 ASP A C 1
ATOM 784 O O . ASP A 1 93 ? 2.467 19.913 -4.075 1.00 89.31 93 ASP A O 1
ATOM 788 N N . SER A 1 94 ? 0.719 20.627 -5.272 1.00 89.94 94 SER A N 1
ATOM 789 C CA . SER A 1 94 ? 0.948 22.031 -4.928 1.00 89.94 94 SER A CA 1
ATOM 790 C C . SER A 1 94 ? 0.594 22.304 -3.462 1.00 89.94 94 SER A C 1
ATOM 792 O O . SER A 1 94 ? -0.290 21.660 -2.894 1.00 89.94 94 SER A O 1
ATOM 794 N N . LYS A 1 95 ? 1.219 23.323 -2.852 1.00 88.31 95 LYS A N 1
ATOM 795 C CA . LYS A 1 95 ? 0.964 23.706 -1.447 1.00 88.31 95 LYS A CA 1
ATOM 796 C C . LYS A 1 95 ? -0.529 23.886 -1.134 1.00 88.31 95 LYS A C 1
ATOM 798 O O . LYS A 1 95 ? -0.987 23.428 -0.095 1.00 88.31 95 LYS A O 1
ATOM 803 N N . LYS A 1 96 ? -1.292 24.475 -2.065 1.00 88.50 96 LYS A N 1
ATOM 804 C CA . LYS A 1 96 ? -2.747 24.668 -1.932 1.00 88.50 96 LYS A CA 1
ATOM 805 C C . LYS A 1 96 ? -3.512 23.339 -1.862 1.00 88.50 96 LYS 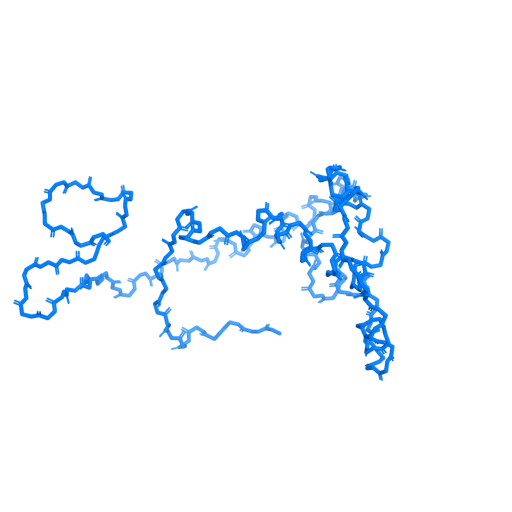A C 1
ATOM 807 O O . LYS A 1 96 ? -4.441 23.207 -1.073 1.00 88.50 96 LYS A O 1
ATOM 812 N N . ILE A 1 97 ? -3.120 22.353 -2.674 1.00 86.62 97 ILE A N 1
ATOM 813 C CA . ILE A 1 97 ? -3.736 21.016 -2.683 1.00 86.62 97 ILE A CA 1
ATOM 814 C C . ILE A 1 97 ? -3.412 20.281 -1.383 1.00 86.62 97 ILE A C 1
ATOM 816 O O . ILE A 1 97 ? -4.306 19.701 -0.773 1.00 86.62 97 ILE A O 1
ATOM 820 N N . VAL A 1 98 ? -2.156 20.341 -0.934 1.00 88.25 98 VAL A N 1
ATOM 821 C CA . VAL A 1 98 ? -1.730 19.728 0.332 1.00 88.25 98 VAL A CA 1
ATOM 822 C C . VAL A 1 98 ? -2.530 20.294 1.504 1.00 88.25 98 VAL A C 1
ATOM 824 O O . VAL A 1 98 ? -3.051 19.531 2.311 1.00 88.25 98 VAL A O 1
ATOM 827 N N . GLU A 1 99 ? -2.684 21.616 1.570 1.00 86.50 99 GLU A N 1
ATOM 828 C CA . GLU A 1 99 ? -3.462 22.285 2.615 1.00 86.50 99 GLU A CA 1
ATOM 829 C C . GLU A 1 99 ? -4.943 21.875 2.581 1.00 86.50 99 GLU A C 1
ATOM 831 O O . GLU A 1 99 ? -5.524 21.547 3.615 1.00 86.50 99 GLU A O 1
ATOM 836 N N . SER A 1 100 ? -5.542 21.793 1.390 1.00 85.75 100 SER A N 1
ATOM 837 C CA . SER A 1 100 ? -6.917 21.313 1.218 1.00 85.75 100 SER A CA 1
ATOM 838 C C . SER A 1 100 ? -7.101 19.863 1.696 1.00 85.75 100 SER A C 1
ATOM 840 O O . SER A 1 100 ? -8.018 19.591 2.478 1.00 85.75 100 SER A O 1
ATOM 842 N N . LYS A 1 101 ? -6.207 18.946 1.298 1.00 86.94 101 LYS A N 1
ATOM 843 C CA . LYS A 1 101 ? -6.224 17.536 1.733 1.00 86.94 101 LYS A CA 1
ATOM 844 C C . LYS A 1 101 ? -6.057 17.412 3.247 1.00 86.94 101 LYS A C 1
ATOM 846 O O . LYS A 1 101 ? -6.782 16.663 3.900 1.00 86.94 101 LYS A O 1
ATOM 851 N N . LEU A 1 102 ? -5.138 18.187 3.819 1.00 83.88 102 LEU A N 1
ATOM 852 C CA . LEU A 1 102 ? -4.879 18.190 5.252 1.00 83.88 102 LEU A CA 1
ATOM 853 C C . LEU A 1 102 ? -6.104 18.675 6.040 1.00 83.88 102 LEU A C 1
ATOM 855 O O . LEU A 1 102 ? -6.513 18.027 7.002 1.00 83.88 102 LEU A O 1
ATOM 859 N N . ASN A 1 103 ? -6.748 19.756 5.599 1.00 80.12 103 ASN A N 1
ATOM 860 C CA . ASN A 1 103 ? -7.954 20.282 6.241 1.00 80.12 103 ASN A CA 1
ATOM 861 C C . ASN A 1 103 ? -9.115 19.269 6.242 1.00 80.12 103 ASN A C 1
ATOM 863 O O . ASN A 1 103 ? -9.829 19.162 7.242 1.00 80.12 103 ASN A O 1
ATOM 867 N N . SER A 1 104 ? -9.260 18.470 5.177 1.00 73.62 104 SER A N 1
ATOM 868 C CA . SER A 1 104 ? -10.237 17.370 5.119 1.00 73.62 104 SER A CA 1
ATOM 869 C C . SER A 1 104 ? -9.979 16.297 6.194 1.00 73.62 104 SER A C 1
ATOM 871 O O . SER A 1 104 ? -10.909 15.845 6.867 1.00 73.62 104 SER A O 1
ATOM 873 N N . LEU A 1 105 ? -8.711 15.953 6.448 1.00 71.06 105 LEU A N 1
ATOM 874 C CA . LEU A 1 105 ? -8.323 15.002 7.499 1.00 71.06 105 LEU A CA 1
ATOM 875 C C . LEU A 1 105 ? -8.586 15.531 8.918 1.00 71.06 105 LEU A C 1
ATOM 877 O O . LEU A 1 105 ? -9.026 14.775 9.791 1.00 71.06 105 LEU A O 1
ATOM 881 N N . TYR A 1 106 ? -8.326 16.818 9.171 1.00 62.66 106 TYR A N 1
ATOM 882 C CA . TYR A 1 106 ? -8.513 17.421 10.497 1.00 62.66 106 TYR A CA 1
ATOM 883 C C . TYR A 1 106 ? -9.985 17.454 10.932 1.00 62.66 106 TYR A C 1
ATOM 885 O O . TYR A 1 106 ? -10.276 17.185 12.101 1.00 62.66 106 TYR A O 1
ATOM 893 N N . GLN A 1 107 ? -10.924 17.682 10.009 1.00 57.56 107 GLN A N 1
ATOM 894 C CA . GLN A 1 107 ? -12.361 17.656 10.320 1.00 57.56 107 GLN A CA 1
ATOM 895 C C . GLN A 1 107 ? -12.829 16.275 10.819 1.00 57.56 107 GLN A C 1
ATOM 897 O O . GLN A 1 107 ? -13.635 16.193 11.745 1.00 57.56 107 GLN A O 1
ATOM 902 N N . SER A 1 108 ? -12.253 15.182 10.304 1.00 57.56 108 SER A N 1
ATOM 903 C CA . SER A 1 108 ? -12.552 13.814 10.764 1.00 57.56 108 SER A CA 1
ATOM 904 C C . SER A 1 108 ? -12.122 13.559 12.218 1.00 57.56 108 SER A C 1
ATOM 906 O O . SER A 1 108 ? -12.740 12.768 12.937 1.00 57.56 108 SER A O 1
ATOM 908 N N . LYS A 1 109 ? -11.067 14.236 12.691 1.00 53.16 109 LYS A N 1
ATOM 909 C CA . LYS A 1 109 ? -10.468 13.979 14.009 1.00 53.16 109 LYS A CA 1
ATOM 910 C C . LYS A 1 109 ? -11.246 14.633 15.156 1.00 53.16 109 LYS A C 1
ATOM 912 O O . LYS A 1 109 ? -11.350 14.027 16.218 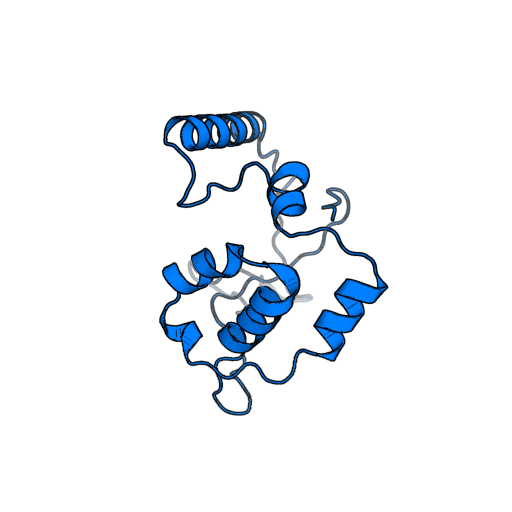1.00 53.16 109 LYS A O 1
ATOM 917 N N . HIS A 1 110 ? -11.855 15.800 14.930 1.00 55.12 110 HIS A N 1
ATOM 918 C CA . HIS A 1 110 ? -12.680 16.498 15.931 1.00 55.12 110 HIS A CA 1
ATOM 919 C C . HIS A 1 110 ? -14.037 15.828 16.210 1.00 55.12 110 HIS A C 1
ATOM 921 O O . HIS A 1 110 ? -14.685 16.161 17.196 1.00 55.12 110 HIS A O 1
ATOM 927 N N . SER A 1 111 ? -14.449 14.853 15.392 1.00 55.34 111 SER A N 1
ATOM 928 C CA . SER A 1 111 ? -15.682 14.080 15.604 1.00 55.34 111 SER A CA 1
ATOM 929 C C . S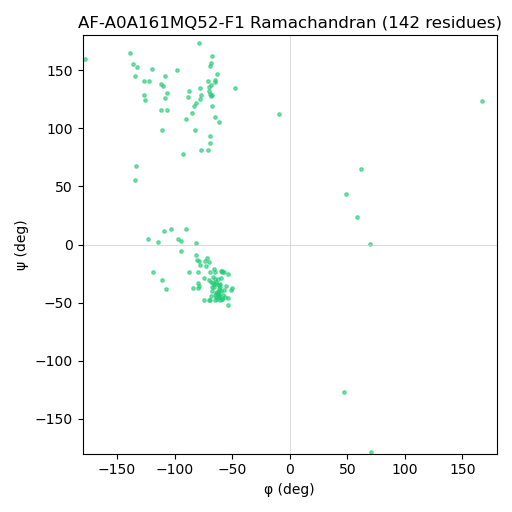ER A 1 111 ? -15.454 12.760 16.367 1.00 55.34 111 SER A C 1
ATOM 931 O O . SER A 1 111 ? -16.400 12.060 16.719 1.00 55.34 111 SER A O 1
ATOM 933 N N . ARG A 1 112 ? -14.195 12.393 16.661 1.00 55.66 112 ARG A N 1
ATOM 934 C CA . ARG A 1 112 ? -13.867 11.151 17.378 1.00 55.66 112 ARG A CA 1
ATOM 935 C C . ARG A 1 112 ? -13.767 11.390 18.881 1.00 55.66 112 ARG A C 1
ATOM 937 O O . ARG A 1 112 ? -12.671 11.395 19.438 1.00 55.66 112 ARG A O 1
ATOM 944 N N . ASN A 1 113 ? -14.910 11.494 19.552 1.00 55.22 113 ASN A N 1
ATOM 945 C CA . ASN A 1 113 ? -14.943 11.176 20.978 1.00 55.22 113 ASN A CA 1
ATOM 946 C C . ASN A 1 113 ? -14.623 9.685 21.122 1.00 55.22 113 ASN A C 1
ATOM 948 O O . ASN A 1 113 ? -15.398 8.824 20.701 1.00 55.22 113 ASN A O 1
ATOM 952 N N . GLN A 1 114 ? -13.440 9.369 21.651 1.00 58.28 114 GLN A N 1
ATOM 953 C CA . GLN A 1 114 ? -13.097 7.999 22.011 1.00 58.28 114 GLN A CA 1
ATOM 954 C C . GLN A 1 114 ? -13.955 7.589 23.211 1.00 58.28 114 GLN A C 1
ATOM 956 O O . GLN A 1 114 ? -13.558 7.739 24.363 1.00 58.28 114 GLN A O 1
ATOM 961 N N . ASN A 1 115 ? -15.151 7.078 22.932 1.00 55.78 115 ASN A N 1
ATOM 962 C CA . ASN A 1 115 ? -16.029 6.499 23.938 1.00 55.78 115 ASN A CA 1
ATOM 963 C C . ASN A 1 115 ? -15.507 5.101 24.277 1.00 55.78 115 ASN A C 1
ATOM 965 O O . ASN A 1 115 ? -15.967 4.100 23.726 1.00 55.78 115 ASN A O 1
ATOM 969 N N . TYR A 1 116 ? -14.494 5.027 25.140 1.00 62.03 116 TYR A N 1
ATOM 970 C CA . TYR A 1 116 ? -14.067 3.760 25.723 1.00 62.03 116 TYR A CA 1
ATOM 971 C C . TYR A 1 116 ? -15.242 3.180 26.519 1.00 62.03 116 TYR A C 1
ATOM 973 O O . TYR A 1 116 ? -15.570 3.670 27.594 1.00 62.03 116 TYR A O 1
ATOM 981 N N . ILE A 1 117 ? -15.892 2.149 25.973 1.00 62.53 117 ILE A N 1
ATOM 982 C CA . ILE A 1 117 ? -17.048 1.484 26.604 1.00 62.53 117 ILE A CA 1
ATOM 983 C C . ILE A 1 117 ? -16.608 0.710 27.862 1.00 62.53 117 ILE A C 1
ATOM 985 O O . ILE A 1 117 ? -17.397 0.489 28.774 1.00 62.53 117 ILE A O 1
ATOM 989 N N . GLY A 1 118 ? -15.328 0.338 27.942 1.00 59.59 118 GLY A N 1
ATOM 990 C CA . GLY A 1 118 ? -14.737 -0.304 29.108 1.00 59.59 118 GLY A CA 1
ATOM 991 C C . GLY A 1 118 ? -13.247 -0.570 28.921 1.00 59.59 118 GLY A C 1
ATOM 992 O O . GLY A 1 118 ? -12.746 -0.616 27.796 1.00 59.59 118 GLY A O 1
ATOM 993 N N . HIS A 1 119 ? -12.545 -0.747 30.037 1.00 66.94 119 HIS A N 1
ATOM 994 C CA . HIS A 1 119 ? -11.171 -1.240 30.078 1.00 66.94 119 HIS A CA 1
ATOM 995 C C . HIS A 1 119 ? -11.207 -2.676 30.597 1.00 66.94 119 HIS A C 1
ATOM 997 O O . HIS A 1 119 ? -11.841 -2.947 31.615 1.00 66.94 119 HIS A O 1
ATOM 1003 N N . TYR A 1 120 ? -10.537 -3.593 29.902 1.00 69.38 120 TYR A N 1
ATOM 1004 C CA . TYR A 1 120 ? -10.531 -5.014 30.244 1.00 69.38 120 TYR A CA 1
ATOM 1005 C C . TYR A 1 120 ? -9.095 -5.514 30.367 1.00 69.38 120 TYR A C 1
ATOM 1007 O O . TYR A 1 120 ? -8.232 -5.143 29.571 1.00 69.38 120 TYR A O 1
ATOM 1015 N N . GLN A 1 121 ? -8.851 -6.380 31.347 1.00 72.69 121 GLN A N 1
ATOM 1016 C CA . GLN A 1 121 ? -7.572 -7.049 31.551 1.00 72.69 121 GLN A CA 1
ATOM 1017 C C . GLN A 1 121 ? -7.722 -8.527 31.183 1.00 72.69 121 GLN A C 1
ATOM 1019 O O . GLN A 1 121 ? -8.613 -9.210 31.686 1.00 72.69 121 GLN A O 1
ATOM 1024 N N . ILE A 1 122 ? -6.865 -9.028 30.291 1.00 78.31 122 ILE A N 1
ATOM 1025 C CA . ILE A 1 122 ? -6.869 -10.445 29.910 1.00 78.31 122 ILE A CA 1
ATOM 1026 C C . ILE A 1 122 ? -6.057 -11.215 30.951 1.00 78.31 122 ILE A C 1
ATOM 1028 O O . ILE A 1 122 ? -4.866 -10.952 31.118 1.00 78.31 122 ILE A O 1
ATOM 1032 N N . ARG A 1 123 ? -6.695 -12.165 31.641 1.00 83.19 123 ARG A N 1
ATOM 1033 C CA . ARG A 1 123 ? -6.078 -13.013 32.671 1.00 83.19 123 ARG A CA 1
ATOM 1034 C C . ARG A 1 123 ? -5.943 -14.451 32.179 1.00 83.19 123 ARG A C 1
ATOM 1036 O O . ARG A 1 123 ? -6.890 -14.992 31.615 1.00 83.19 123 ARG A O 1
ATOM 1043 N N . LEU A 1 124 ? -4.796 -15.082 32.431 1.00 81.56 124 LEU A N 1
ATOM 1044 C CA . LEU A 1 124 ? -4.605 -16.509 32.177 1.00 81.56 124 LEU A CA 1
ATOM 1045 C C . LEU A 1 124 ? -5.456 -17.329 33.160 1.00 81.56 124 LEU A C 1
ATOM 1047 O O . LEU A 1 124 ? -5.391 -17.123 34.377 1.00 81.56 124 LEU A O 1
ATOM 1051 N N . SER A 1 125 ? -6.228 -18.274 32.623 1.00 87.81 125 SER A N 1
ATOM 1052 C CA . SER A 1 125 ? -7.102 -19.188 33.364 1.00 87.81 125 SER A CA 1
ATOM 1053 C C . SER A 1 125 ? -6.380 -19.831 34.553 1.00 87.81 125 SER A C 1
ATOM 1055 O O . SER A 1 125 ? -5.250 -20.293 34.416 1.00 87.81 125 SER A O 1
ATOM 1057 N N . ASN A 1 126 ? -7.033 -19.875 35.718 1.00 87.19 126 ASN A N 1
ATOM 1058 C CA . ASN A 1 126 ? -6.499 -20.459 36.960 1.00 87.19 126 ASN A CA 1
ATOM 1059 C C . ASN A 1 126 ? -5.182 -19.840 37.467 1.00 87.19 126 ASN A C 1
ATOM 1061 O O . ASN A 1 126 ? -4.446 -20.469 38.223 1.00 87.19 126 ASN A O 1
ATOM 1065 N N . SER A 1 127 ? -4.881 -18.597 37.087 1.00 85.81 127 SER A N 1
ATOM 1066 C CA . SER A 1 127 ? -3.719 -17.867 37.590 1.00 85.81 127 SER A CA 1
ATOM 1067 C C . SER A 1 127 ? -4.060 -16.405 37.888 1.00 85.81 127 SER A C 1
ATOM 1069 O O . SER A 1 127 ? -5.065 -15.870 37.422 1.00 85.81 127 SER A O 1
ATOM 1071 N N . ASN A 1 128 ? -3.178 -15.736 38.630 1.00 81.38 128 ASN A N 1
ATOM 1072 C CA . ASN A 1 128 ? -3.221 -14.283 38.821 1.00 81.38 128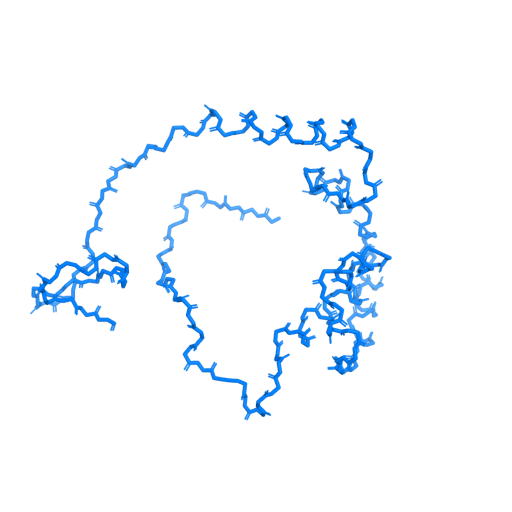 ASN A CA 1
ATOM 1073 C C . ASN A 1 128 ? -2.405 -13.535 37.751 1.00 81.38 128 ASN A C 1
ATOM 1075 O O . ASN A 1 128 ? -2.094 -12.360 37.926 1.00 81.38 128 ASN A O 1
ATOM 1079 N N . LEU A 1 129 ? -2.012 -14.222 36.674 1.00 80.81 129 LEU A N 1
ATOM 1080 C CA . LEU A 1 129 ? -1.179 -13.666 35.616 1.00 80.81 129 LEU A CA 1
ATOM 1081 C C . LEU A 1 129 ? -2.057 -12.994 34.570 1.00 80.81 129 LEU A C 1
ATOM 1083 O O . LEU A 1 129 ? -3.035 -13.575 34.100 1.00 80.81 129 LEU A O 1
ATOM 1087 N N . CYS A 1 130 ? -1.686 -11.780 34.187 1.00 78.00 130 CYS A N 1
ATOM 1088 C CA . CYS A 1 130 ? -2.394 -11.013 33.174 1.00 78.00 130 CYS A CA 1
ATOM 1089 C C . CYS A 1 130 ? -1.473 -10.695 31.997 1.00 78.00 130 CYS A C 1
ATOM 1091 O O . CYS A 1 130 ? -0.261 -10.578 32.175 1.00 78.00 130 CYS A O 1
ATOM 1093 N N . ILE A 1 131 ? -2.054 -10.550 30.808 1.00 74.44 131 ILE A N 1
ATOM 1094 C CA . ILE A 1 131 ? -1.356 -10.030 29.630 1.00 74.44 131 ILE A CA 1
ATOM 1095 C C . ILE A 1 131 ? -1.259 -8.512 29.784 1.00 74.44 131 ILE A C 1
ATOM 1097 O O . ILE A 1 131 ? -2.271 -7.847 30.012 1.00 74.44 131 ILE A O 1
ATOM 1101 N N . ALA A 1 132 ? -0.057 -7.964 29.631 1.00 70.06 132 ALA A N 1
ATOM 1102 C CA . ALA A 1 132 ? 0.163 -6.527 29.525 1.00 70.06 132 ALA A CA 1
ATOM 1103 C C . ALA A 1 132 ? 1.104 -6.229 28.354 1.00 70.06 132 ALA A C 1
ATOM 1105 O O . ALA A 1 132 ? 1.918 -7.061 27.958 1.00 70.06 132 ALA A O 1
ATOM 1106 N N . SER A 1 133 ? 0.977 -5.032 27.785 1.00 61.31 133 SER A N 1
ATOM 1107 C CA . SER A 1 133 ? 1.915 -4.541 26.778 1.00 61.31 133 SER A CA 1
ATOM 1108 C C . SER A 1 133 ? 3.295 -4.354 27.410 1.00 61.31 133 SER A C 1
ATOM 1110 O O . SER A 1 133 ? 3.413 -3.829 28.513 1.00 61.31 133 SER A O 1
ATOM 1112 N N . GLU A 1 134 ? 4.353 -4.710 26.682 1.00 60.94 134 GLU A N 1
ATOM 1113 C CA . GLU A 1 134 ? 5.754 -4.545 27.105 1.00 60.94 134 GLU A CA 1
ATOM 1114 C C . GLU A 1 134 ? 6.089 -3.094 27.518 1.00 60.94 134 GLU A C 1
ATOM 1116 O O . GLU A 1 134 ? 7.002 -2.853 28.300 1.00 60.94 134 GLU A O 1
ATOM 1121 N N . LYS A 1 135 ? 5.354 -2.102 26.996 1.00 59.59 135 LYS A N 1
ATOM 1122 C CA . LYS A 1 135 ? 5.537 -0.686 27.362 1.00 59.59 135 LYS A CA 1
ATOM 1123 C C . LYS A 1 135 ? 4.916 -0.307 28.713 1.00 59.59 135 LYS A C 1
ATOM 1125 O O . LYS A 1 135 ? 5.299 0.719 29.262 1.00 59.59 135 LYS A O 1
ATOM 1130 N N . ASP A 1 136 ? 4.008 -1.125 29.240 1.00 55.03 136 ASP A N 1
ATOM 1131 C CA . ASP A 1 136 ? 3.255 -0.864 30.473 1.00 55.03 136 ASP A CA 1
ATOM 1132 C C . ASP A 1 136 ? 3.787 -1.674 31.669 1.00 55.03 136 ASP A C 1
ATOM 1134 O O . ASP A 1 136 ? 3.135 -1.760 32.710 1.00 55.03 136 ASP A O 1
ATOM 1138 N N . VAL A 1 137 ? 4.977 -2.277 31.543 1.00 56.50 137 VAL A N 1
ATOM 1139 C CA . VAL A 1 137 ? 5.599 -3.083 32.602 1.00 56.50 137 VAL A CA 1
ATOM 1140 C C . VAL A 1 137 ? 6.024 -2.177 33.760 1.00 56.50 137 VAL A C 1
ATOM 1142 O O . VAL A 1 137 ? 7.114 -1.612 33.783 1.00 56.50 137 VAL A O 1
ATOM 1145 N N . LYS A 1 138 ? 5.133 -2.048 34.743 1.00 50.97 138 LYS A N 1
ATOM 1146 C CA . LYS A 1 138 ? 5.430 -1.600 36.104 1.00 50.97 138 LYS A CA 1
ATOM 1147 C C . LYS A 1 138 ? 5.245 -2.824 37.002 1.00 50.97 138 LYS A C 1
ATOM 1149 O O . LYS A 1 138 ? 4.120 -3.227 37.256 1.00 50.97 138 LYS A O 1
ATOM 1154 N N . ASP A 1 139 ? 6.348 -3.481 37.343 1.00 46.03 139 ASP A N 1
ATOM 1155 C CA . ASP A 1 139 ? 6.471 -4.716 38.135 1.00 46.03 139 ASP A CA 1
ATOM 1156 C C . ASP A 1 139 ? 5.223 -5.270 38.861 1.00 46.03 139 ASP A C 1
ATOM 1158 O O . ASP A 1 139 ? 4.785 -4.744 39.883 1.00 46.03 139 ASP A O 1
ATOM 1162 N N . LYS A 1 140 ? 4.740 -6.435 38.405 1.00 41.00 140 LYS A N 1
ATOM 1163 C CA . LYS A 1 140 ? 4.810 -7.754 39.084 1.00 41.00 140 LYS A CA 1
ATOM 1164 C C . LYS A 1 140 ? 3.869 -8.739 38.372 1.00 41.00 140 LYS A C 1
ATOM 1166 O O . LYS A 1 140 ? 2.665 -8.525 38.313 1.00 41.00 140 LYS A O 1
ATOM 1171 N N . LYS A 1 141 ? 4.432 -9.866 37.914 1.00 48.91 141 LYS A N 1
ATOM 1172 C CA . LYS A 1 141 ? 3.732 -11.061 37.390 1.00 48.91 141 LYS A CA 1
ATOM 1173 C C . LYS A 1 141 ? 2.876 -10.843 36.127 1.00 48.91 141 LYS A C 1
ATOM 1175 O O . LYS A 1 141 ? 1.666 -11.059 36.128 1.00 48.91 141 LYS A O 1
ATOM 1180 N N . VAL A 1 142 ? 3.534 -10.494 35.026 1.00 54.00 142 VAL A N 1
ATOM 1181 C CA . VAL A 1 142 ? 2.935 -10.424 33.682 1.00 54.00 142 VAL A CA 1
ATOM 1182 C C . VAL A 1 142 ? 3.539 -11.529 32.815 1.00 54.00 142 VAL A C 1
ATOM 1184 O O . VAL A 1 142 ? 4.742 -11.773 32.891 1.00 54.00 142 VAL A O 1
ATOM 1187 N N . LEU A 1 143 ? 2.711 -12.206 32.017 1.00 53.41 143 LEU A N 1
ATOM 1188 C CA . LEU A 1 143 ? 3.187 -13.110 30.965 1.00 53.41 143 LEU A CA 1
ATOM 1189 C C . LEU A 1 143 ? 3.548 -12.271 29.736 1.00 53.41 143 LEU A C 1
ATOM 1191 O O . LEU A 1 143 ? 2.698 -11.526 29.244 1.00 53.41 143 LEU A O 1
ATOM 1195 N N . VAL A 1 144 ? 4.804 -12.378 29.300 1.00 52.00 144 VAL A N 1
ATOM 1196 C CA . VAL A 1 144 ? 5.342 -11.740 28.085 1.00 52.00 144 VAL A CA 1
ATOM 1197 C C . VAL A 1 144 ? 5.053 -12.610 26.869 1.00 52.00 144 VAL A C 1
ATOM 1199 O O . VAL A 1 144 ? 5.259 -13.839 26.979 1.00 52.00 144 VAL A O 1
#

Solvent-accessible surface area (backbone atoms only — not comparable to full-atom values): 9519 Å² total; per-residue (Å²): 139,85,85,61,89,85,67,85,79,91,76,89,84,69,98,66,76,96,65,79,50,97,83,72,53,66,60,65,58,28,53,50,46,49,48,32,73,62,56,31,66,80,60,34,57,61,52,38,74,76,37,62,79,56,76,81,56,79,53,74,90,53,65,74,57,45,49,49,43,57,76,67,65,59,80,59,43,67,55,43,39,68,74,75,44,56,64,64,78,54,96,85,54,52,73,69,55,45,50,52,32,50,54,60,54,53,61,61,57,79,72,60,77,82,76,74,90,71,88,84,81,54,61,47,85,100,54,91,34,30,61,62,59,87,90,68,75,70,90,80,68,65,58,128

Secondary structure (DSSP, 8-state):
----TT--------SS-SS--TTS--HHHHHHHHHHHHH-GGGHHHHHHH-GGGGG------HHHHHHHHHTTPPPHHHHHHHT-TTPPPTTS-HHHHHHHHHHHHHHHTT-----------B-TTSS-EE--GGG--SS-EE-

InterPro domains:
  IPR029044 Nucleotide-diphospho-sugar transferases [G3DSA:3.90.550.10] (1-88)
  IPR029044 Nucleotide-diphospho-sugar transferases [SSF53448] (2-87)

Mean predicted aligned error: 10.83 Å

Nearest PDB structures (foldseek):
  2ffu-assembly1_A  TM=9.290E-01  e=1.388E-07  Homo sapiens
  6nqt-assembly1_A  TM=9.584E-01  e=2.469E-07  Homo sapiens
  6nqt-assembly3_E-2  TM=9.303E-01  e=1.682E-07  Homo sapiens
  5fv9-assembly2_B  TM=9.723E-01  e=1.390E-06  Homo sapiens
  2d7i-assembly1_A  TM=9.326E-01  e=3.413E-05  Homo sapiens

Foldseek 3Di:
DDDDPPDDDDDDDDPDDPDADPVNDPVVLLVVVLCCVQAVPPVSVQVCVVVVVSPPDDNDDNPVSNVVCVVVVHDHVVCCCVPPNVLDDDPPDDPVSPVVSVVVVVVVVVPDPPPPVDDDWADDPPDPETADRPVPDPDDHYDD

Sequence (144 aa):
IEIIPCARIGHVFRKRRPYGSPDGEDTMIRNSLRVAYVWMDDFKKYYFQQRPEAENVFYGDISSRVELRRSLNCKPFSWYLENIYPELTLPSDSKKIVESKLNSLYQSKHSRNQNYIGHYQIRLSNSNLCIASEKDVKDKKVLV

Organism: Triatoma infestans (NCBI:txid30076)

pLDDT: mean 83.37, std 14.84, range [41.0, 98.56]